Protein AF-A0A5Z0VCB1-F1 (afdb_monomer)

Sequence (158 aa):
MNIDKQALLVSKAKASVFTMEYISQFEASDIDSDDVDLRFEVDGVETGTTVSIVDECGHAAQIITALLDELEHYKSREERVTKLVLDNSTSWDVLYEKLAAAERRIAELEARAVVVKQFDDFQIVHYGGSEDYAKGYIDCQNNYNKAIAAAGIKVKGA

Radius of gyration: 44.46 Å; Cα contacts (8 Å, |Δi|>4): 117; chains: 1; bounding box: 94×36×112 Å

pLDDT: mean 93.57, std 6.88, range [47.31, 98.5]

Secondary structure (DSSP, 8-state):
----HHHHHHHHHHHHHHHHHHHTTS-GGGSTT-EEEE--EETTEE--EEEEHHHHHHHHHHHHHHHHHHHHHHHHHHHHHHHHHHHHHHHHHHHHHHHHHHHHHHHHHHH-EEEE----HHHHHHTT--HHHHHHHHHHHHHHHHHHHHTTPEEEE-

Structure (mmCIF, N/CA/C/O backbone):
data_AF-A0A5Z0VCB1-F1
#
_entry.id   AF-A0A5Z0VCB1-F1
#
loop_
_atom_site.group_PDB
_atom_site.id
_atom_site.type_symbol
_atom_site.label_atom_id
_atom_site.label_alt_id
_atom_site.label_comp_id
_atom_site.label_asym_id
_atom_site.label_entity_id
_atom_site.label_seq_id
_atom_site.pdbx_PDB_ins_code
_atom_site.Cartn_x
_atom_site.Cartn_y
_atom_site.Cartn_z
_atom_site.occupancy
_atom_site.B_iso_or_equiv
_atom_site.auth_seq_id
_atom_site.auth_comp_id
_atom_site.auth_asym_id
_atom_site.auth_atom_id
_atom_site.pdbx_PDB_model_num
ATOM 1 N N . MET A 1 1 ? -9.588 25.869 19.383 1.00 47.31 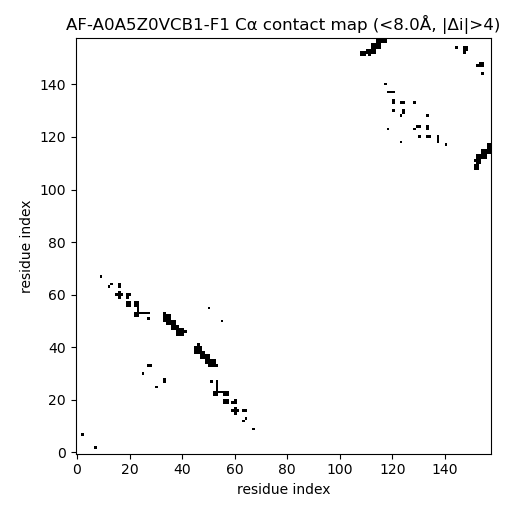1 MET A N 1
ATOM 2 C CA . MET A 1 1 ? -9.043 24.589 19.880 1.00 47.31 1 MET A CA 1
ATOM 3 C C . MET A 1 1 ? -9.928 23.483 19.328 1.00 47.31 1 MET A C 1
ATOM 5 O O . MET A 1 1 ? -11.068 23.379 19.758 1.00 47.31 1 MET A O 1
ATOM 9 N N . ASN A 1 2 ? -9.483 22.770 18.291 1.00 55.78 2 ASN A N 1
ATOM 10 C CA . ASN A 1 2 ? -10.266 21.680 17.710 1.00 55.78 2 ASN A CA 1
ATOM 11 C C . ASN A 1 2 ? -10.004 20.442 18.573 1.00 55.78 2 ASN A C 1
ATOM 13 O O . ASN A 1 2 ? -8.892 19.924 18.571 1.00 55.78 2 ASN A O 1
ATOM 17 N N . ILE A 1 3 ? -10.967 20.065 19.410 1.00 60.84 3 ILE A N 1
ATOM 18 C CA . ILE A 1 3 ? -10.844 18.870 20.246 1.00 60.84 3 ILE A CA 1
ATOM 19 C C . ILE A 1 3 ? -10.924 17.665 19.310 1.00 60.84 3 ILE A C 1
ATOM 21 O O . ILE A 1 3 ? -11.890 17.541 18.555 1.00 60.84 3 ILE A O 1
ATOM 25 N N . ASP A 1 4 ? -9.924 16.787 19.364 1.00 88.12 4 ASP A N 1
ATOM 26 C CA . ASP A 1 4 ? -9.992 15.481 18.716 1.00 88.12 4 ASP A CA 1
ATOM 27 C C . ASP A 1 4 ? -11.146 14.685 19.347 1.00 88.12 4 ASP A C 1
ATOM 29 O O . ASP A 1 4 ? -11.070 14.199 20.480 1.00 88.12 4 ASP A O 1
ATOM 33 N N . LYS A 1 5 ? -12.261 14.613 18.613 1.00 90.62 5 LYS A N 1
ATOM 34 C CA . LYS A 1 5 ? -13.487 13.943 19.052 1.00 90.62 5 LYS A CA 1
ATOM 35 C C . LYS A 1 5 ? -13.238 12.467 19.357 1.00 90.62 5 LYS A C 1
ATOM 37 O O . LYS A 1 5 ? -13.854 11.949 20.283 1.00 90.62 5 LYS A O 1
ATOM 42 N N . GLN A 1 6 ? -12.346 11.805 18.619 1.00 89.19 6 GLN A N 1
ATOM 43 C CA . GLN A 1 6 ? -12.051 10.389 18.817 1.00 89.19 6 GLN A CA 1
ATOM 44 C C . GLN A 1 6 ? -11.251 10.180 20.101 1.00 89.19 6 GLN A C 1
ATOM 46 O O . GLN A 1 6 ? -11.626 9.340 20.915 1.00 89.19 6 GLN A O 1
ATOM 51 N N . ALA A 1 7 ? -10.216 10.990 20.341 1.00 90.81 7 ALA A N 1
ATOM 52 C CA . ALA A 1 7 ? -9.459 10.940 21.593 1.00 90.81 7 ALA A CA 1
ATOM 53 C C . ALA A 1 7 ? -10.352 11.202 22.819 1.00 90.81 7 ALA A C 1
ATOM 55 O O . ALA A 1 7 ? -10.235 10.516 23.836 1.00 90.81 7 ALA A O 1
ATOM 56 N N . LEU A 1 8 ? -11.294 12.148 22.708 1.00 94.50 8 LEU A N 1
ATOM 57 C CA . LEU A 1 8 ? -12.271 12.413 23.764 1.00 94.50 8 LEU A CA 1
ATOM 58 C C . LEU A 1 8 ? -13.192 11.209 24.014 1.00 94.50 8 LEU A C 1
ATOM 60 O O . LEU A 1 8 ? -13.448 10.872 25.169 1.00 94.50 8 LEU A O 1
ATOM 64 N N . LEU A 1 9 ? -13.694 10.562 22.959 1.00 94.81 9 LEU A N 1
ATOM 65 C CA . LEU A 1 9 ? -14.548 9.375 23.080 1.00 94.81 9 LEU A CA 1
ATOM 66 C C . LEU A 1 9 ? -13.797 8.195 23.703 1.00 94.81 9 LEU A C 1
ATOM 68 O O . LEU A 1 9 ? -14.320 7.577 24.625 1.00 94.81 9 LEU A O 1
ATOM 72 N N . VAL A 1 10 ? -12.558 7.940 23.275 1.00 95.50 10 VAL A N 1
ATOM 73 C CA . VAL A 1 10 ? -11.692 6.905 23.862 1.00 95.50 10 VAL A CA 1
ATOM 74 C C . VAL A 1 10 ? -11.455 7.175 25.347 1.00 95.50 10 VAL A C 1
ATOM 76 O O . VAL A 1 10 ? -11.577 6.269 26.166 1.00 95.50 10 VAL A O 1
ATOM 79 N N . SER A 1 11 ? -11.170 8.426 25.723 1.00 95.81 11 SER A N 1
ATOM 80 C CA . SER A 1 11 ? -10.991 8.803 27.129 1.00 95.81 11 SER A CA 1
ATOM 81 C C . SER A 1 11 ? -12.257 8.570 27.962 1.00 95.81 11 SER A C 1
ATOM 83 O O . SER A 1 11 ? -12.162 8.044 29.069 1.00 95.81 11 SER A O 1
ATOM 85 N N . LYS A 1 12 ? -13.438 8.908 27.430 1.00 96.75 12 LYS A N 1
ATOM 86 C CA . LYS A 1 12 ? -14.721 8.661 28.105 1.00 96.75 12 LYS A CA 1
ATOM 87 C C . LYS A 1 12 ? -15.039 7.172 28.232 1.00 96.75 12 LYS A C 1
ATOM 89 O O . LYS A 1 12 ? -15.483 6.748 29.292 1.00 96.75 12 LYS A O 1
ATOM 94 N N . ALA A 1 13 ? -14.784 6.388 27.186 1.00 97.69 13 ALA A N 1
ATOM 95 C CA . ALA A 1 13 ? -14.974 4.942 27.210 1.00 97.69 13 ALA A CA 1
ATOM 96 C C . ALA A 1 13 ? -14.078 4.285 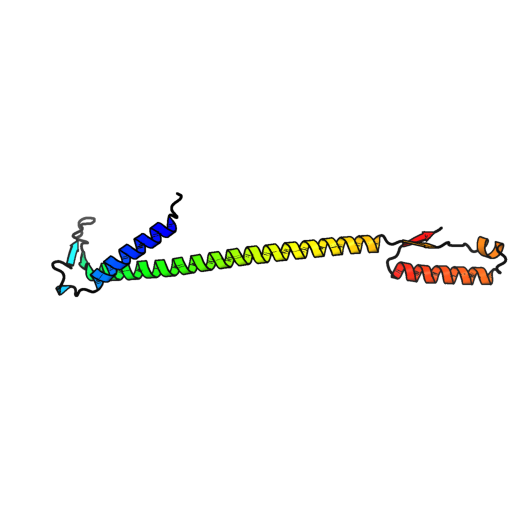28.269 1.00 97.69 13 ALA A C 1
ATOM 98 O O . ALA A 1 13 ? -14.574 3.511 29.079 1.00 97.69 13 ALA A O 1
ATOM 99 N N . LYS A 1 14 ? -12.799 4.679 28.349 1.00 97.75 14 LYS A N 1
ATOM 100 C CA . LYS A 1 14 ? -11.873 4.211 29.395 1.00 97.75 14 LYS A CA 1
ATOM 101 C C . LYS A 1 14 ? -12.355 4.557 30.806 1.00 97.75 14 LYS A C 1
ATOM 103 O O . LYS A 1 14 ? -12.269 3.720 31.696 1.00 97.75 14 LYS A O 1
ATOM 108 N N . ALA A 1 15 ? -12.890 5.762 31.008 1.00 97.88 15 ALA A N 1
ATOM 109 C CA . ALA A 1 15 ? -13.472 6.141 32.296 1.00 97.88 15 ALA A CA 1
ATOM 110 C C . ALA A 1 15 ? -14.711 5.297 32.645 1.00 97.88 15 ALA A C 1
ATOM 112 O O . ALA A 1 15 ? -14.856 4.880 33.789 1.00 97.88 15 ALA A O 1
ATOM 113 N N . SER A 1 16 ? -15.572 5.007 31.663 1.00 97.75 16 SER A N 1
ATOM 114 C CA . SER A 1 16 ? -16.741 4.141 31.857 1.00 97.75 16 SER A CA 1
ATOM 115 C C . SER A 1 16 ? -16.338 2.709 32.207 1.00 97.75 16 SER A C 1
ATOM 117 O O . SER A 1 16 ? -16.883 2.154 33.155 1.00 97.75 16 SER A O 1
ATOM 119 N N . VAL A 1 17 ? -15.361 2.140 31.488 1.00 98.31 17 VAL A N 1
ATOM 120 C CA . VAL A 1 17 ? -14.799 0.809 31.777 1.00 98.31 17 VAL A CA 1
ATOM 121 C C . VAL A 1 17 ? -14.259 0.758 33.192 1.00 98.31 17 VAL A C 1
ATOM 123 O O . VAL A 1 17 ? -14.618 -0.147 33.923 1.00 98.31 17 VAL A O 1
ATOM 126 N N . PHE A 1 18 ? -13.473 1.754 33.607 1.00 98.00 18 PHE A N 1
ATOM 127 C CA . PHE A 1 18 ? -12.918 1.797 34.958 1.00 98.00 18 PHE A CA 1
ATOM 128 C C . PHE A 1 18 ? -14.006 1.702 36.038 1.00 98.00 18 PHE A C 1
ATOM 130 O O . PHE A 1 18 ? -13.869 0.942 36.992 1.00 98.00 18 PHE A O 1
ATOM 137 N N . THR A 1 19 ? -15.102 2.453 35.890 1.00 97.56 19 THR A N 1
ATOM 138 C CA . THR A 1 19 ? -16.225 2.382 36.835 1.00 97.56 19 THR A CA 1
ATOM 139 C C . THR A 1 19 ? -16.943 1.035 36.772 1.00 97.56 19 THR A C 1
ATOM 141 O O . THR A 1 19 ? -17.224 0.458 37.817 1.00 97.56 19 THR A O 1
ATOM 144 N N . MET A 1 20 ? -17.227 0.527 35.572 1.00 97.81 20 MET A N 1
ATOM 145 C CA . MET A 1 20 ? -17.930 -0.745 35.373 1.00 97.81 20 MET A CA 1
ATOM 146 C C . MET A 1 20 ? -17.118 -1.938 35.899 1.00 97.81 20 MET A C 1
ATOM 148 O O . MET A 1 20 ? -17.6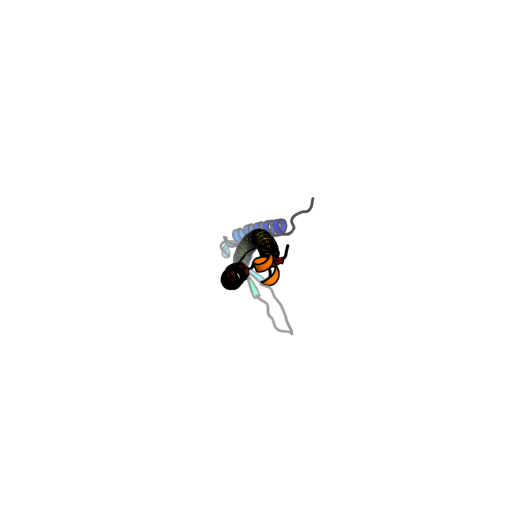48 -2.769 36.625 1.00 97.81 20 MET A O 1
ATOM 152 N N . GLU A 1 21 ? -15.820 -1.981 35.616 1.00 97.06 21 GLU A N 1
ATOM 153 C CA . GLU A 1 21 ? -14.904 -3.020 36.090 1.00 97.06 21 GLU A CA 1
ATOM 154 C C . GLU A 1 21 ? -14.736 -2.979 37.612 1.00 97.06 21 GLU A C 1
ATOM 156 O O . GLU A 1 21 ? -14.596 -4.016 38.252 1.00 97.06 21 GLU A O 1
ATOM 161 N N . TYR A 1 22 ? -14.777 -1.787 38.215 1.00 96.31 22 TYR A N 1
ATOM 162 C CA . TYR A 1 22 ? -14.764 -1.660 39.669 1.00 96.31 22 TYR A CA 1
ATOM 163 C C . TYR A 1 22 ? -16.046 -2.214 40.303 1.00 96.31 22 TYR A C 1
ATOM 165 O O . TYR A 1 22 ? -15.973 -2.934 41.293 1.00 96.31 22 TYR A O 1
ATOM 173 N N . ILE A 1 23 ? -17.216 -1.919 39.726 1.00 94.75 23 ILE A N 1
ATOM 174 C CA . ILE A 1 23 ? -18.501 -2.461 40.198 1.00 94.75 23 ILE A CA 1
ATOM 175 C C . ILE A 1 23 ? -18.542 -3.985 40.030 1.00 94.75 23 ILE A C 1
ATOM 177 O O . ILE A 1 23 ? -19.010 -4.685 40.922 1.00 94.75 23 ILE A O 1
ATOM 181 N N . SER A 1 24 ? -17.991 -4.519 38.939 1.00 95.69 24 SER A N 1
ATOM 182 C CA . SER A 1 24 ? -18.002 -5.962 38.680 1.00 95.69 24 SER A CA 1
ATOM 183 C C . SER A 1 24 ? -17.066 -6.780 39.579 1.00 95.69 24 SER A C 1
ATOM 185 O O . SER A 1 24 ? -17.017 -7.998 39.454 1.00 95.69 24 SER A O 1
ATOM 187 N N . GLN A 1 25 ? -16.259 -6.136 40.430 1.00 95.06 25 GLN A N 1
ATOM 188 C CA . GLN A 1 25 ? -15.367 -6.816 41.382 1.00 95.06 25 GLN A CA 1
ATOM 189 C C . GLN A 1 25 ? -16.050 -7.163 42.709 1.00 95.06 25 GLN A C 1
ATOM 191 O O . GLN A 1 25 ? -15.454 -7.869 43.523 1.00 95.06 25 GLN A O 1
ATOM 196 N N . PHE A 1 26 ? -17.253 -6.644 42.958 1.00 95.00 26 PHE A N 1
ATOM 197 C CA . PHE A 1 26 ? -18.022 -6.975 44.152 1.00 95.00 26 PHE A CA 1
ATOM 198 C C . PHE A 1 26 ? -18.721 -8.325 43.980 1.00 95.00 26 PHE A C 1
ATOM 200 O O . PHE A 1 26 ? -19.144 -8.677 42.881 1.00 95.00 26 PHE A O 1
ATOM 207 N N . GLU A 1 27 ? -18.884 -9.063 45.076 1.00 91.56 27 GLU A N 1
ATOM 208 C CA . GLU A 1 27 ? -19.811 -10.192 45.092 1.00 91.56 27 GLU A CA 1
ATOM 209 C C . GLU A 1 27 ? -21.243 -9.646 45.026 1.00 91.56 27 GLU A C 1
ATOM 211 O O . GLU A 1 27 ? -21.574 -8.686 45.723 1.00 91.56 27 GLU A O 1
ATOM 216 N N . ALA A 1 28 ? -22.115 -10.267 44.228 1.00 90.31 28 ALA A N 1
ATOM 217 C CA . ALA A 1 28 ? -23.506 -9.824 44.078 1.00 90.31 28 ALA A CA 1
ATOM 218 C C . ALA A 1 28 ? -24.244 -9.715 45.428 1.00 90.31 28 ALA A C 1
ATOM 220 O O . ALA A 1 28 ? -25.061 -8.821 45.631 1.00 90.31 28 ALA A O 1
ATOM 221 N N . SER A 1 29 ? -23.907 -10.580 46.395 1.00 90.06 29 SER A N 1
ATOM 222 C CA . SER A 1 29 ? -24.475 -10.545 47.749 1.00 90.06 29 SER A CA 1
ATOM 223 C C . SER A 1 29 ? -24.065 -9.327 48.579 1.00 90.06 29 SER A C 1
ATOM 225 O O . SER A 1 29 ? -24.726 -9.034 49.573 1.00 90.06 29 SER A O 1
ATOM 227 N N . ASP A 1 30 ? -22.974 -8.656 48.207 1.00 92.06 30 ASP A N 1
ATOM 228 C CA . ASP A 1 30 ? -22.439 -7.493 48.919 1.00 92.06 30 ASP A CA 1
ATOM 229 C C . ASP A 1 30 ? -23.031 -6.173 48.401 1.00 92.06 30 ASP A C 1
ATOM 231 O O . ASP A 1 30 ? -22.839 -5.123 49.021 1.00 92.06 30 ASP A O 1
ATOM 235 N N . ILE A 1 31 ? -23.762 -6.211 47.281 1.00 88.06 31 ILE A N 1
ATOM 236 C CA . ILE A 1 31 ? -24.494 -5.066 46.749 1.00 88.06 31 ILE A CA 1
ATOM 237 C C . ILE A 1 31 ? -25.966 -5.196 47.136 1.00 88.06 31 ILE A C 1
ATOM 239 O O . ILE A 1 31 ? -26.701 -6.058 46.651 1.00 88.06 31 ILE A O 1
ATOM 243 N N . ASP A 1 32 ? -26.421 -4.278 47.989 1.00 85.94 32 ASP A N 1
ATOM 244 C CA . ASP A 1 32 ? -27.842 -4.141 48.289 1.00 85.94 32 ASP A CA 1
ATOM 245 C C . ASP A 1 32 ? -28.615 -3.870 46.988 1.00 85.94 32 ASP A C 1
ATOM 247 O O . ASP A 1 32 ? -28.463 -2.816 46.371 1.00 85.94 32 ASP A O 1
ATOM 251 N N . SER A 1 33 ? -29.504 -4.794 46.615 1.00 87.06 33 SER A N 1
ATOM 252 C CA . SER A 1 33 ? -30.296 -4.727 45.373 1.00 87.06 33 SER A CA 1
ATOM 253 C C . SER A 1 33 ? -29.465 -4.809 44.082 1.00 87.06 33 SER A C 1
ATOM 255 O O . SER A 1 33 ? -29.744 -4.076 43.135 1.00 87.06 33 SER A O 1
ATOM 257 N N . ASP A 1 34 ? -28.467 -5.700 44.031 1.00 92.50 34 ASP 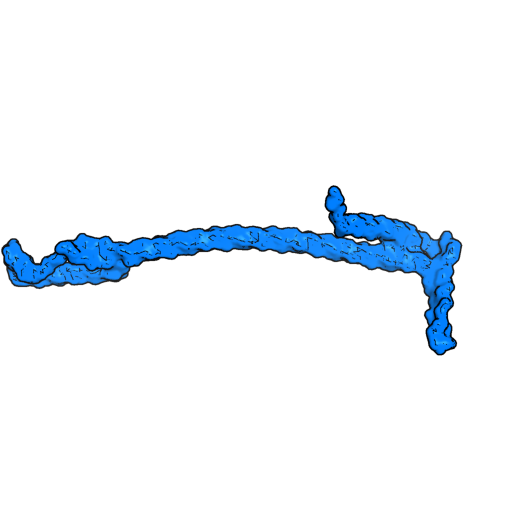A N 1
ATOM 258 C CA . ASP A 1 34 ? -27.777 -6.050 42.776 1.00 92.50 34 ASP A CA 1
ATOM 259 C C . ASP A 1 34 ? -28.756 -6.472 41.668 1.00 92.50 34 ASP A C 1
ATOM 261 O O . ASP A 1 34 ? -28.621 -6.079 40.511 1.00 92.50 34 ASP A O 1
ATOM 265 N N . ASP A 1 35 ? -29.780 -7.233 42.052 1.00 93.88 35 ASP A N 1
ATOM 266 C CA . ASP A 1 35 ? -30.843 -7.682 41.168 1.00 93.88 35 ASP A CA 1
ATOM 267 C C . ASP A 1 35 ? -31.877 -6.575 40.923 1.00 93.88 35 ASP A C 1
ATOM 269 O O . ASP A 1 35 ? -32.661 -6.198 41.802 1.00 93.88 35 ASP A O 1
ATOM 273 N N . VAL A 1 36 ? -31.942 -6.103 39.680 1.00 90.56 36 VAL A N 1
ATOM 274 C CA . VAL A 1 36 ? -32.985 -5.196 39.201 1.00 90.56 36 VAL A CA 1
ATOM 275 C C . VAL A 1 36 ? -34.079 -6.012 38.521 1.00 90.56 36 VAL A C 1
ATOM 277 O O . VAL A 1 36 ? -33.888 -6.552 37.433 1.00 90.56 36 VAL A O 1
ATOM 280 N N . ASP A 1 37 ? -35.248 -6.089 39.155 1.00 91.88 37 ASP A N 1
ATOM 281 C CA . ASP A 1 37 ? -36.431 -6.742 38.589 1.00 91.88 37 ASP A CA 1
ATOM 282 C C . ASP A 1 37 ? -37.117 -5.828 37.563 1.00 91.88 37 ASP A C 1
ATOM 284 O O . ASP A 1 37 ? -37.816 -4.872 37.913 1.00 91.88 37 ASP A O 1
ATOM 288 N N . LEU A 1 38 ? -36.898 -6.101 36.277 1.00 91.56 38 LEU A N 1
ATOM 289 C CA . LEU A 1 38 ? -37.508 -5.363 35.180 1.00 91.56 38 LEU A CA 1
ATOM 290 C C . LEU A 1 38 ? -38.770 -6.091 34.721 1.00 91.56 38 LEU A C 1
ATOM 292 O O . LEU A 1 38 ? -38.688 -7.138 34.089 1.00 91.56 38 LEU A O 1
ATOM 296 N N . ARG A 1 39 ? -39.942 -5.522 35.006 1.00 91.69 39 ARG A N 1
ATOM 297 C CA . ARG A 1 39 ? -41.241 -6.060 34.574 1.00 91.69 39 ARG A CA 1
ATOM 298 C C . ARG A 1 39 ? -41.697 -5.377 33.296 1.00 91.69 39 ARG A C 1
ATOM 300 O O . ARG A 1 39 ? -41.854 -4.155 33.263 1.00 91.69 39 ARG A O 1
ATOM 307 N N . PHE A 1 40 ? -41.907 -6.169 32.254 1.00 92.00 40 PHE A N 1
ATOM 308 C CA . PHE A 1 40 ? -42.362 -5.694 30.953 1.00 92.00 40 PHE A CA 1
ATOM 309 C C . PHE A 1 40 ? -43.536 -6.546 30.499 1.00 92.00 40 PHE A C 1
ATOM 311 O O . PHE A 1 40 ? -43.499 -7.765 30.626 1.00 92.00 40 PHE A O 1
ATOM 318 N N . GLU A 1 41 ? -44.539 -5.906 29.908 1.00 94.94 41 GLU A N 1
ATOM 319 C CA . GLU A 1 41 ? -45.655 -6.596 29.273 1.00 94.94 41 GLU A CA 1
ATOM 320 C C . GLU A 1 41 ? -45.677 -6.234 27.788 1.00 94.94 41 GLU A C 1
ATOM 322 O O . GLU A 1 41 ? -45.725 -5.055 27.425 1.00 94.94 41 GLU A O 1
ATOM 327 N N . VAL A 1 42 ? -45.629 -7.248 26.925 1.00 92.25 42 VAL A N 1
ATOM 328 C CA . VAL A 1 42 ? -45.740 -7.092 25.470 1.00 92.25 42 VAL A CA 1
ATOM 329 C C . VAL A 1 42 ? -46.891 -7.967 24.994 1.00 92.25 42 VAL A C 1
ATOM 331 O O . VAL A 1 42 ? -46.902 -9.170 25.237 1.00 92.25 42 VAL A O 1
ATOM 334 N N . ASP A 1 43 ? -47.884 -7.353 24.347 1.00 92.56 43 ASP A N 1
ATOM 335 C CA . ASP A 1 43 ? -49.093 -8.025 23.845 1.00 92.56 43 ASP A CA 1
ATOM 336 C C . ASP A 1 43 ? -49.834 -8.875 24.899 1.00 92.56 43 ASP A C 1
ATOM 338 O O . ASP A 1 43 ? -50.376 -9.940 24.600 1.00 92.56 43 ASP A O 1
ATOM 342 N N . GLY A 1 44 ? -49.872 -8.408 26.151 1.00 90.94 44 GLY A N 1
ATOM 343 C CA . GLY A 1 44 ? -50.537 -9.124 27.244 1.00 90.94 44 GLY A CA 1
ATOM 344 C C . GLY A 1 44 ? -49.697 -10.226 27.896 1.00 90.94 44 GLY A C 1
ATOM 345 O O . GLY A 1 44 ? -50.208 -10.942 28.758 1.00 90.94 44 GLY A O 1
ATOM 346 N N . VAL A 1 45 ? -48.438 -10.406 27.479 1.00 90.38 45 VAL A N 1
ATOM 347 C CA . VAL A 1 45 ? -47.519 -11.425 28.004 1.00 90.38 45 VAL A CA 1
ATOM 348 C C . VAL A 1 45 ? -46.438 -10.760 28.853 1.00 90.38 45 VAL A C 1
ATOM 350 O O . VAL A 1 45 ? -45.782 -9.828 28.395 1.00 90.38 45 VAL A O 1
ATOM 353 N N . GLU A 1 46 ? -46.222 -11.266 30.071 1.00 92.81 46 GLU A N 1
ATOM 354 C CA . GLU A 1 46 ? -45.107 -10.849 30.931 1.00 92.81 46 GLU A CA 1
ATOM 355 C C . GLU A 1 46 ? -43.779 -11.343 30.336 1.00 92.81 46 GLU A C 1
ATOM 357 O O . GLU A 1 46 ? -43.520 -12.546 30.260 1.00 92.81 46 GLU A O 1
ATOM 362 N N . THR A 1 47 ? -42.942 -10.400 29.914 1.00 92.62 47 THR A N 1
ATOM 363 C CA . THR A 1 47 ? -41.611 -10.616 29.328 1.00 92.62 47 THR A CA 1
ATOM 364 C C . THR A 1 47 ? -40.502 -9.999 30.181 1.00 92.62 47 THR A C 1
ATOM 366 O O . THR A 1 47 ? -39.413 -9.729 29.674 1.00 92.62 47 THR A O 1
ATOM 369 N N . GLY A 1 48 ? -40.785 -9.700 31.449 1.00 91.38 48 GLY A N 1
ATOM 370 C CA . GLY A 1 48 ? -39.802 -9.172 32.378 1.00 91.38 48 GLY A CA 1
ATOM 371 C C . GLY A 1 48 ? -38.630 -10.116 32.643 1.00 91.38 48 GLY A C 1
ATOM 372 O O . GLY A 1 48 ? -38.706 -11.326 32.418 1.00 91.38 48 GLY A O 1
ATOM 373 N N . THR A 1 49 ? -37.539 -9.549 33.146 1.00 92.88 49 THR A N 1
ATOM 374 C CA . THR A 1 49 ? -36.342 -10.280 33.566 1.00 92.88 49 THR A CA 1
ATOM 375 C C . THR A 1 49 ? -35.682 -9.581 34.745 1.00 92.88 49 THR A C 1
ATOM 377 O O . THR A 1 49 ? -35.754 -8.361 34.882 1.00 92.88 49 THR A O 1
ATOM 380 N N . THR A 1 50 ? -34.988 -10.354 35.570 1.00 92.81 50 THR A N 1
ATOM 381 C CA . THR A 1 50 ? -34.049 -9.814 36.552 1.00 92.81 50 THR A CA 1
ATOM 382 C C . THR A 1 50 ? -32.700 -9.595 35.876 1.00 92.81 50 THR A C 1
ATOM 384 O O . THR A 1 50 ? -32.2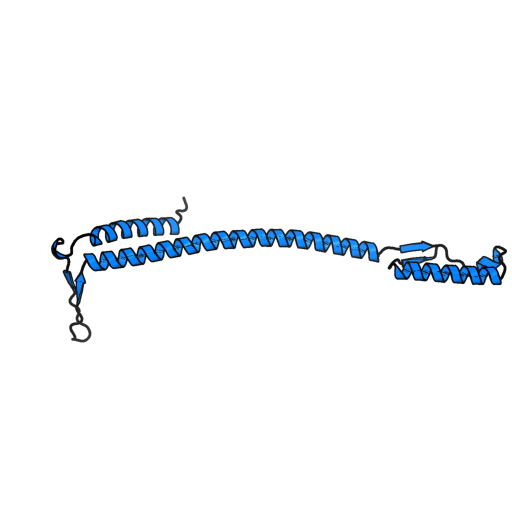81 -10.419 35.060 1.00 92.81 50 THR A O 1
ATOM 387 N N . VAL A 1 51 ? -32.050 -8.477 36.184 1.00 93.50 51 VAL A N 1
ATOM 388 C CA . VAL A 1 51 ? -30.719 -8.121 35.683 1.00 93.50 51 VAL A CA 1
ATOM 389 C C . VAL A 1 51 ? -29.808 -7.844 36.873 1.00 93.50 51 VAL A C 1
ATOM 391 O O . VAL A 1 51 ? -30.145 -6.987 37.685 1.00 93.50 51 VAL A O 1
ATOM 394 N N . SER A 1 52 ? -28.668 -8.532 36.952 1.00 95.44 52 SER A N 1
ATOM 395 C CA . SER A 1 52 ? -27.622 -8.248 37.943 1.00 95.44 52 SER A CA 1
ATOM 396 C C . SER A 1 52 ? -26.764 -7.067 37.484 1.00 95.44 52 SER A C 1
ATOM 398 O O . SER A 1 52 ? -26.305 -7.016 36.337 1.00 95.44 52 SER A O 1
ATOM 400 N N . ILE A 1 53 ? -26.540 -6.103 38.377 1.00 95.06 53 ILE A N 1
ATOM 401 C CA . ILE A 1 53 ? -25.697 -4.933 38.116 1.00 95.06 53 ILE A CA 1
ATOM 402 C C . ILE A 1 53 ? -24.224 -5.344 38.018 1.00 95.06 53 ILE A C 1
ATOM 404 O O . ILE A 1 53 ? -23.529 -4.848 37.127 1.00 95.06 53 ILE A O 1
ATOM 408 N N . VAL A 1 54 ? -23.748 -6.232 38.898 1.00 95.31 54 VAL A N 1
ATOM 409 C CA . VAL A 1 54 ? -22.374 -6.767 38.877 1.00 95.31 54 VAL A CA 1
ATOM 410 C C . VAL A 1 54 ? -22.088 -7.444 37.540 1.00 95.31 54 VAL A C 1
ATOM 412 O O . VAL A 1 54 ? -21.111 -7.083 36.871 1.00 95.31 54 VAL A O 1
ATOM 415 N N . ASP A 1 55 ? -22.959 -8.366 37.121 1.00 95.44 55 ASP A N 1
ATOM 416 C CA . ASP A 1 55 ? -22.766 -9.137 35.891 1.00 95.44 55 ASP A CA 1
ATOM 417 C C . ASP A 1 55 ? -22.795 -8.234 34.655 1.00 95.44 55 ASP A C 1
ATOM 419 O O . ASP A 1 55 ? -21.898 -8.304 33.809 1.00 95.44 55 ASP A O 1
ATOM 423 N N . GLU A 1 56 ? -23.778 -7.332 34.550 1.00 96.12 56 GLU A N 1
ATOM 424 C CA . GLU A 1 56 ? -23.870 -6.431 33.396 1.00 96.12 56 GLU A CA 1
ATOM 425 C C . GLU A 1 56 ? -22.728 -5.417 33.342 1.00 96.12 56 GLU A C 1
ATOM 427 O O . GLU A 1 56 ? -22.208 -5.132 32.261 1.00 96.12 56 GLU A O 1
ATOM 432 N N . CYS A 1 57 ? -22.279 -4.890 34.485 1.00 96.56 57 CYS A N 1
ATOM 433 C CA . CYS A 1 57 ? -21.091 -4.039 34.516 1.00 96.56 57 CYS A CA 1
ATOM 434 C C . CYS A 1 57 ? -19.851 -4.815 34.054 1.00 96.56 57 CYS A C 1
ATOM 436 O O . CYS A 1 57 ? -19.062 -4.286 33.267 1.00 96.56 57 CYS A O 1
ATOM 438 N N . GLY A 1 58 ? -19.705 -6.075 34.470 1.00 97.25 58 GLY A N 1
ATOM 439 C CA . GLY A 1 58 ? -18.608 -6.942 34.043 1.00 97.25 58 GLY A CA 1
ATOM 440 C C . GLY A 1 58 ? -18.628 -7.195 32.536 1.00 97.25 58 GLY A C 1
ATOM 441 O O . GLY A 1 58 ? -17.626 -6.970 31.851 1.00 97.25 58 GLY A O 1
ATOM 442 N N . HIS A 1 59 ? -19.780 -7.590 31.992 1.00 97.56 59 HIS A N 1
ATOM 443 C CA . HIS A 1 59 ? -19.951 -7.804 30.555 1.00 97.56 59 HIS A CA 1
ATOM 444 C C . HIS A 1 59 ? -19.714 -6.522 29.746 1.00 97.56 59 HIS A C 1
ATOM 446 O O . HIS A 1 59 ? -18.986 -6.543 28.749 1.00 97.56 59 HIS A O 1
ATOM 452 N N . ALA A 1 60 ? -20.269 -5.388 30.182 1.00 97.94 60 ALA A N 1
ATOM 453 C CA . ALA A 1 60 ? -20.083 -4.106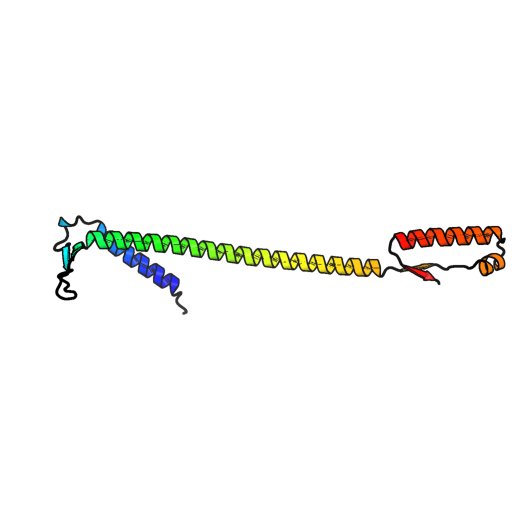 29.510 1.00 97.94 60 ALA A CA 1
ATOM 454 C C . ALA A 1 60 ? -18.611 -3.669 29.516 1.00 97.94 60 ALA A C 1
ATOM 456 O O . ALA A 1 60 ? -18.091 -3.263 28.473 1.00 97.94 60 ALA A O 1
ATOM 457 N N . ALA A 1 61 ? -17.912 -3.799 30.650 1.00 98.31 61 ALA A N 1
ATOM 458 C CA . ALA A 1 61 ? -16.488 -3.486 30.752 1.00 98.31 61 ALA A CA 1
ATOM 459 C C . ALA A 1 61 ? -15.649 -4.340 29.789 1.00 98.31 61 ALA A C 1
ATOM 461 O O . ALA A 1 61 ? -14.801 -3.802 29.070 1.00 98.31 61 ALA A O 1
ATOM 462 N N . GLN A 1 62 ? -15.922 -5.647 29.714 1.00 98.31 62 GLN A N 1
ATOM 463 C CA . GLN A 1 62 ? -15.234 -6.564 28.800 1.00 98.31 62 GLN A CA 1
ATOM 464 C C . GLN A 1 62 ? -15.455 -6.185 27.331 1.00 98.31 62 GLN A C 1
ATOM 466 O O . GLN A 1 62 ? -14.492 -6.072 26.570 1.00 98.31 62 GLN A O 1
ATOM 471 N N . ILE A 1 63 ? -16.707 -5.937 26.930 1.00 98.38 63 ILE A N 1
ATOM 472 C CA . ILE A 1 63 ? -17.048 -5.566 25.549 1.00 98.38 63 ILE A CA 1
ATOM 473 C C . ILE A 1 63 ? -16.391 -4.238 25.167 1.00 98.38 63 ILE A C 1
ATOM 475 O O . ILE A 1 63 ? -15.779 -4.136 24.103 1.00 98.38 63 ILE A O 1
ATOM 479 N N . ILE A 1 64 ? -16.493 -3.213 26.019 1.00 98.06 64 ILE A N 1
ATOM 480 C CA . ILE A 1 64 ? -15.918 -1.896 25.722 1.00 98.06 64 ILE A CA 1
ATOM 481 C C . ILE A 1 64 ? -14.389 -1.984 25.652 1.00 98.06 64 ILE A C 1
ATOM 483 O O . ILE A 1 64 ? -13.795 -1.367 24.770 1.00 98.06 64 ILE A O 1
ATOM 487 N N . THR A 1 65 ? -13.750 -2.774 26.518 1.00 98.25 65 THR A N 1
ATOM 488 C CA . THR A 1 65 ? -12.298 -3.012 26.468 1.00 98.25 65 THR A CA 1
ATOM 489 C C . THR A 1 65 ? -11.888 -3.662 25.150 1.00 98.25 65 THR A C 1
ATOM 491 O O . THR A 1 65 ? -11.029 -3.129 24.453 1.00 98.25 65 THR A O 1
ATOM 494 N N . ALA A 1 66 ? -12.572 -4.734 24.739 1.00 98.25 66 ALA A N 1
ATOM 495 C CA . ALA A 1 66 ? -12.296 -5.396 23.466 1.00 98.25 66 ALA A CA 1
ATOM 496 C C . ALA A 1 66 ? -12.470 -4.447 22.262 1.00 98.25 66 ALA A C 1
ATOM 498 O O . ALA A 1 66 ? -11.677 -4.470 21.320 1.00 98.25 66 ALA A O 1
ATOM 499 N N . LEU A 1 67 ? -13.479 -3.568 22.298 1.00 97.94 67 LEU A N 1
ATOM 500 C CA . LEU A 1 67 ? -13.674 -2.545 21.267 1.00 97.94 67 LEU A CA 1
ATOM 501 C C . LEU A 1 67 ? -12.554 -1.496 21.261 1.00 97.94 67 LEU A C 1
ATOM 503 O O . LEU A 1 67 ? -12.160 -1.035 20.190 1.00 97.94 67 LEU A O 1
ATOM 507 N N . LEU A 1 68 ? -12.048 -1.096 22.430 1.00 97.38 68 LEU A N 1
ATOM 508 C CA . LEU A 1 68 ? -10.930 -0.158 22.538 1.00 97.38 68 LEU A CA 1
ATOM 509 C C . LEU A 1 68 ? -9.633 -0.749 21.973 1.00 97.38 68 LEU A C 1
ATOM 511 O O . LEU A 1 68 ? -8.936 -0.047 21.238 1.00 97.38 68 LEU A O 1
ATOM 515 N N . ASP A 1 69 ? -9.353 -2.021 22.253 1.00 97.50 69 ASP A N 1
ATOM 516 C CA . ASP A 1 69 ? -8.185 -2.732 21.719 1.00 97.50 69 ASP A CA 1
ATOM 517 C C . ASP A 1 69 ? -8.248 -2.836 20.188 1.00 97.50 69 ASP A C 1
ATOM 519 O O . ASP A 1 69 ? -7.283 -2.526 19.482 1.00 97.50 69 ASP A O 1
ATOM 523 N N . GLU A 1 70 ? -9.414 -3.196 19.647 1.00 97.62 70 GLU A N 1
ATOM 524 C CA . GLU A 1 70 ? -9.626 -3.278 18.201 1.00 97.62 70 GLU A CA 1
ATOM 525 C C . GLU A 1 70 ? -9.489 -1.894 17.528 1.00 97.62 70 GLU A C 1
ATOM 527 O O . GLU A 1 70 ? -8.898 -1.766 16.451 1.00 97.62 70 GLU A O 1
ATOM 532 N N . LEU A 1 71 ? -9.970 -0.821 18.172 1.00 95.69 71 LEU A N 1
ATOM 533 C CA . LEU A 1 71 ? -9.786 0.555 17.693 1.00 95.69 71 LEU A CA 1
ATOM 534 C C . LEU A 1 71 ? -8.309 0.972 17.659 1.00 95.69 71 LEU A C 1
ATOM 536 O O . LEU A 1 71 ? -7.881 1.634 16.708 1.00 95.69 71 LEU A O 1
ATOM 540 N N . GLU A 1 72 ? -7.525 0.596 18.669 1.00 94.56 72 GLU A N 1
ATOM 541 C CA . GLU A 1 72 ? -6.082 0.851 18.701 1.00 94.56 72 GLU A CA 1
ATOM 542 C C . GLU A 1 72 ? -5.357 0.092 17.582 1.00 94.56 72 GLU A C 1
ATOM 544 O O . GLU A 1 72 ? -4.532 0.671 16.863 1.00 94.56 72 GLU A O 1
ATOM 549 N N . HIS A 1 73 ? -5.739 -1.165 17.349 1.00 95.88 73 HIS A N 1
ATOM 550 C CA . HIS A 1 73 ? -5.236 -1.958 16.234 1.00 95.88 73 HIS A CA 1
ATOM 551 C C . HIS A 1 73 ? -5.542 -1.305 14.873 1.00 95.88 73 HIS A C 1
ATOM 553 O O . HIS A 1 73 ? -4.643 -1.177 14.030 1.00 95.88 73 HIS A O 1
ATOM 559 N N . TYR A 1 74 ? -6.771 -0.820 14.653 1.00 94.94 74 TYR A N 1
ATOM 560 C CA . TYR A 1 74 ? -7.124 -0.116 13.416 1.00 94.94 74 TYR A CA 1
ATOM 561 C C . TYR A 1 74 ? -6.329 1.170 13.214 1.00 94.94 74 TYR A C 1
ATOM 563 O O . TYR A 1 74 ? -5.865 1.416 12.098 1.00 94.94 74 TYR A O 1
ATOM 571 N N . LYS A 1 75 ? -6.124 1.955 14.274 1.00 92.56 75 LYS A N 1
ATOM 572 C CA . LYS A 1 75 ? -5.324 3.181 14.209 1.00 92.56 75 LYS A CA 1
ATOM 573 C C . LYS A 1 75 ? -3.872 2.884 13.827 1.00 92.56 75 LYS A C 1
ATOM 575 O O . LYS A 1 75 ? -3.340 3.493 12.902 1.00 92.56 75 LYS A O 1
ATOM 580 N N . SER A 1 76 ? -3.255 1.886 14.462 1.00 94.88 76 SER A N 1
ATOM 581 C CA . SER A 1 76 ? -1.899 1.443 14.103 1.00 94.88 76 SER A CA 1
ATOM 582 C C . SER A 1 76 ? -1.816 0.978 12.643 1.00 94.88 76 SER A C 1
ATOM 584 O O . SER A 1 76 ? -0.851 1.266 11.927 1.00 94.88 76 SER A O 1
ATOM 586 N N . ARG A 1 77 ? -2.849 0.280 12.154 1.00 97.12 77 ARG A N 1
ATOM 587 C CA . ARG A 1 77 ? -2.925 -0.153 10.755 1.00 97.12 77 ARG A CA 1
ATOM 588 C C . ARG A 1 77 ? -3.032 1.027 9.791 1.00 97.12 77 ARG A C 1
ATOM 590 O O . ARG A 1 77 ? -2.365 1.010 8.760 1.00 97.12 77 ARG A O 1
ATOM 597 N N . GLU A 1 78 ? -3.835 2.035 10.111 1.00 95.94 78 GLU A N 1
ATOM 598 C CA . GLU A 1 78 ? -3.983 3.250 9.301 1.00 95.94 78 GLU A CA 1
ATOM 599 C C . GLU A 1 78 ? -2.658 4.017 9.177 1.00 95.94 78 GLU A C 1
ATOM 601 O O . GLU A 1 78 ? -2.262 4.398 8.072 1.00 95.94 78 GLU A O 1
ATOM 606 N N . GLU A 1 79 ? -1.915 4.158 10.276 1.00 96.00 79 GLU A N 1
ATOM 607 C CA . GLU A 1 79 ? -0.587 4.787 10.282 1.00 96.00 79 GLU A CA 1
ATOM 608 C C . GLU A 1 79 ? 0.401 4.027 9.381 1.00 96.00 79 GLU A C 1
ATOM 610 O O . GLU A 1 79 ? 1.119 4.625 8.572 1.00 96.00 79 GLU A O 1
ATOM 615 N N . ARG A 1 80 ? 0.396 2.689 9.452 1.00 97.62 80 ARG A N 1
ATOM 616 C CA . ARG A 1 80 ? 1.224 1.832 8.588 1.00 97.62 80 ARG A CA 1
ATOM 617 C C . ARG A 1 80 ? 0.853 1.954 7.112 1.00 97.62 80 ARG A C 1
ATOM 619 O O . ARG A 1 80 ? 1.750 2.014 6.273 1.00 97.62 80 ARG A O 1
ATOM 626 N N . VAL A 1 81 ? -0.441 1.981 6.790 1.00 97.81 81 VAL A N 1
ATOM 627 C CA . VAL A 1 81 ? -0.929 2.141 5.410 1.00 97.81 81 VAL A CA 1
ATOM 628 C C . VAL A 1 81 ? -0.539 3.510 4.866 1.00 97.81 81 VAL A C 1
ATOM 630 O O . VAL A 1 81 ? -0.016 3.591 3.759 1.00 97.81 81 VAL A O 1
ATOM 633 N N . THR A 1 82 ? -0.714 4.568 5.657 1.00 97.81 82 THR A N 1
ATOM 634 C CA . THR A 1 82 ? -0.320 5.932 5.281 1.00 97.81 82 THR A CA 1
ATOM 635 C C . THR A 1 82 ? 1.168 5.996 4.952 1.00 97.81 82 THR A C 1
ATOM 637 O O . THR A 1 82 ? 1.548 6.509 3.900 1.00 97.81 82 THR A O 1
ATOM 640 N N . LYS A 1 83 ? 2.015 5.402 5.802 1.00 97.31 83 LYS A N 1
ATOM 641 C CA . LYS A 1 83 ? 3.455 5.320 5.546 1.00 97.31 83 LYS A CA 1
ATOM 642 C C . LYS A 1 83 ? 3.765 4.563 4.252 1.00 97.31 83 LYS A C 1
ATOM 644 O O . LYS A 1 83 ? 4.515 5.063 3.424 1.00 97.31 83 LYS A O 1
ATOM 649 N N . LEU A 1 84 ? 3.154 3.394 4.053 1.00 97.62 84 LEU A N 1
ATOM 650 C CA . LEU A 1 84 ? 3.363 2.586 2.850 1.00 97.62 84 LEU A CA 1
ATOM 651 C C . LEU A 1 84 ? 2.973 3.341 1.571 1.00 97.62 84 LEU A C 1
ATOM 653 O O . LEU A 1 84 ? 3.672 3.248 0.566 1.00 97.62 84 LEU A O 1
ATOM 657 N N . VAL A 1 85 ? 1.869 4.089 1.601 1.00 97.62 85 VAL A N 1
ATOM 658 C CA . VAL A 1 85 ? 1.419 4.901 0.462 1.00 97.62 85 VAL A CA 1
ATOM 659 C C . VAL A 1 85 ? 2.432 6.001 0.141 1.00 97.62 85 VAL A C 1
ATOM 661 O O . VAL A 1 85 ? 2.772 6.178 -1.028 1.00 97.62 85 VAL A O 1
ATOM 664 N N . LEU A 1 86 ? 2.951 6.700 1.153 1.00 96.69 86 LEU A N 1
ATOM 665 C CA . LEU A 1 86 ? 3.963 7.748 0.972 1.00 96.69 86 LEU A CA 1
ATOM 666 C C . LEU A 1 86 ? 5.288 7.188 0.432 1.00 96.69 86 LEU A C 1
ATOM 668 O O . LEU A 1 86 ? 5.846 7.730 -0.527 1.00 96.69 86 LEU A O 1
ATOM 672 N N . ASP A 1 87 ? 5.758 6.079 1.002 1.00 96.88 87 ASP A N 1
ATOM 673 C CA . ASP A 1 87 ? 6.982 5.402 0.566 1.00 96.88 87 ASP A CA 1
ATOM 674 C C . ASP A 1 87 ? 6.842 4.917 -0.891 1.00 96.88 87 ASP A C 1
ATOM 676 O O . ASP A 1 87 ? 7.730 5.135 -1.720 1.00 96.88 87 ASP A O 1
ATOM 680 N N . ASN A 1 88 ? 5.689 4.336 -1.245 1.00 96.88 88 ASN A N 1
ATOM 681 C CA . ASN A 1 88 ? 5.401 3.911 -2.615 1.00 96.88 88 ASN A CA 1
ATOM 682 C C . ASN A 1 88 ? 5.318 5.092 -3.586 1.00 96.88 88 ASN A C 1
ATOM 684 O O . ASN A 1 88 ? 5.861 4.998 -4.684 1.00 96.88 88 ASN A O 1
ATOM 688 N N . SER A 1 89 ? 4.671 6.198 -3.203 1.00 96.25 89 SER A N 1
ATOM 689 C CA . SER A 1 89 ? 4.601 7.410 -4.033 1.00 96.25 89 SER A CA 1
ATOM 690 C C . SER A 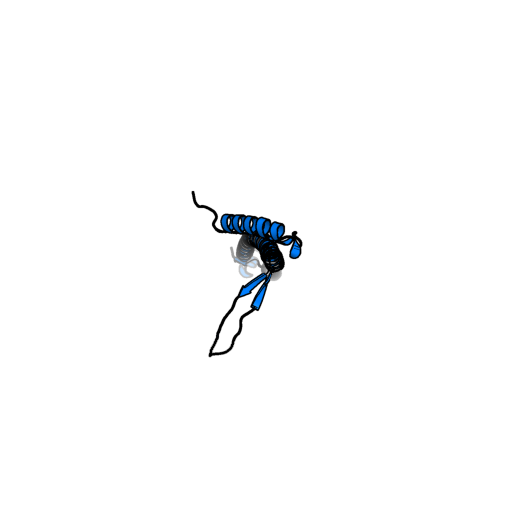1 89 ? 6.000 7.922 -4.370 1.00 96.25 89 SER A C 1
ATOM 692 O O . SER A 1 89 ? 6.311 8.154 -5.533 1.00 96.25 89 SER A O 1
ATOM 694 N N . THR A 1 90 ? 6.876 7.989 -3.366 1.00 94.81 90 THR A N 1
ATOM 695 C CA . THR A 1 90 ? 8.275 8.402 -3.547 1.00 94.81 90 THR A CA 1
ATOM 696 C C . THR A 1 90 ? 9.019 7.457 -4.496 1.00 94.81 90 THR A C 1
ATOM 698 O O . THR A 1 90 ? 9.809 7.890 -5.335 1.00 94.81 90 THR A O 1
ATOM 701 N N . SER A 1 91 ? 8.764 6.148 -4.394 1.00 96.38 91 SER A N 1
ATOM 702 C CA . SER A 1 91 ? 9.356 5.156 -5.296 1.00 96.38 91 SER A CA 1
ATOM 703 C C . SER A 1 91 ? 8.902 5.347 -6.747 1.00 96.38 91 SER A C 1
ATOM 705 O O . SER A 1 91 ? 9.729 5.274 -7.660 1.00 96.38 91 SER A O 1
ATOM 707 N N . TRP A 1 92 ? 7.617 5.642 -6.964 1.00 97.25 92 TRP A N 1
ATOM 708 C CA . TRP A 1 92 ? 7.073 5.924 -8.292 1.00 97.25 92 TRP A CA 1
ATOM 709 C C . TRP A 1 92 ? 7.695 7.165 -8.922 1.00 97.25 92 TRP A C 1
ATOM 711 O O . TRP A 1 92 ? 8.093 7.092 -10.083 1.00 97.25 92 TRP A O 1
ATOM 721 N N . ASP A 1 93 ? 7.859 8.254 -8.170 1.00 97.06 93 ASP A N 1
ATOM 722 C CA . ASP A 1 93 ? 8.490 9.480 -8.676 1.00 97.06 93 ASP A CA 1
ATOM 723 C C . ASP A 1 93 ? 9.909 9.202 -9.196 1.00 97.06 93 ASP A C 1
ATOM 725 O O . ASP A 1 93 ? 10.254 9.550 -10.327 1.00 97.06 93 ASP A O 1
ATOM 729 N N . VAL A 1 94 ? 10.709 8.458 -8.425 1.00 97.50 94 VAL A N 1
ATOM 730 C CA . VAL A 1 94 ? 12.066 8.053 -8.829 1.00 97.50 94 VAL A CA 1
ATOM 731 C C . VAL A 1 94 ? 12.053 7.168 -10.080 1.00 97.50 94 VAL A C 1
ATOM 733 O O . VAL A 1 94 ? 12.938 7.279 -10.935 1.00 97.50 94 VAL A O 1
ATOM 736 N N . LEU A 1 95 ? 11.082 6.258 -10.203 1.00 97.75 95 LEU A N 1
ATOM 737 C CA . LEU A 1 95 ? 10.947 5.409 -11.389 1.00 97.75 95 LEU A CA 1
ATOM 738 C C . LEU A 1 95 ? 10.563 6.222 -12.626 1.00 97.75 95 LEU A C 1
ATOM 740 O O . LEU A 1 95 ? 11.134 5.989 -13.693 1.00 97.75 95 LEU A O 1
ATOM 744 N N . TYR A 1 96 ? 9.664 7.195 -12.486 1.00 97.75 96 TYR A N 1
ATOM 745 C CA . TYR A 1 96 ? 9.282 8.091 -13.575 1.00 97.75 96 TYR A CA 1
ATOM 746 C C . TYR A 1 96 ? 10.455 8.945 -14.054 1.00 97.75 96 TYR A C 1
ATOM 748 O O . TYR A 1 96 ? 10.671 9.051 -15.261 1.00 97.75 96 TYR A O 1
ATOM 756 N N . GLU A 1 97 ? 11.263 9.495 -13.146 1.00 98.12 97 GLU A N 1
ATOM 757 C CA . GLU A 1 97 ? 12.461 10.252 -13.526 1.00 98.12 97 GLU A CA 1
ATOM 758 C C . GLU A 1 97 ? 13.464 9.391 -14.300 1.00 98.12 97 GLU A C 1
ATOM 760 O O . GLU A 1 97 ? 13.991 9.811 -15.336 1.00 98.12 97 GLU A O 1
ATOM 765 N N . LYS A 1 98 ? 13.704 8.158 -13.835 1.00 98.19 98 LYS A N 1
ATOM 766 C CA . LYS A 1 98 ? 14.583 7.205 -14.528 1.00 98.19 98 LYS A CA 1
ATOM 767 C C . LYS A 1 98 ? 14.046 6.835 -15.904 1.00 98.19 98 LYS A C 1
ATOM 769 O O . LYS A 1 98 ? 14.831 6.760 -16.849 1.00 98.19 98 LYS A O 1
ATOM 774 N N . LEU A 1 99 ? 12.736 6.622 -16.021 1.00 98.31 99 LEU A N 1
ATOM 775 C CA . LEU A 1 99 ? 12.087 6.320 -17.292 1.00 98.31 99 LEU A CA 1
ATOM 776 C C . LEU A 1 99 ? 12.243 7.487 -18.270 1.00 98.31 99 LEU A C 1
ATOM 778 O O . LEU A 1 99 ? 12.760 7.289 -19.365 1.00 98.31 99 LEU A O 1
ATOM 782 N N . ALA A 1 100 ? 11.916 8.708 -17.847 1.00 98.19 100 ALA A N 1
ATOM 783 C CA . ALA A 1 100 ? 12.047 9.899 -18.683 1.00 98.19 100 ALA A CA 1
ATOM 784 C C . ALA A 1 100 ? 13.503 10.144 -19.126 1.00 98.19 100 ALA A C 1
ATOM 786 O O . ALA A 1 100 ? 13.764 10.533 -20.268 1.00 98.19 100 ALA A O 1
ATOM 787 N N . ALA A 1 101 ? 14.477 9.899 -18.242 1.00 98.38 101 ALA A N 1
ATOM 788 C CA . ALA A 1 101 ? 15.894 9.990 -18.581 1.00 98.38 101 ALA A CA 1
ATOM 789 C C . ALA A 1 101 ? 16.314 8.920 -19.604 1.00 98.38 101 ALA A C 1
ATOM 791 O O . ALA A 1 101 ? 17.051 9.229 -20.546 1.00 98.38 101 ALA A O 1
ATOM 792 N N . ALA A 1 102 ? 15.833 7.684 -19.449 1.00 98.50 102 ALA A N 1
ATOM 793 C CA . ALA A 1 102 ? 16.093 6.596 -20.386 1.00 98.50 102 ALA A CA 1
ATOM 794 C C . ALA A 1 102 ? 15.468 6.871 -21.762 1.00 98.50 102 ALA A C 1
ATOM 796 O O . ALA A 1 102 ? 16.157 6.751 -22.772 1.00 98.50 102 ALA A O 1
ATOM 797 N N . GLU A 1 103 ? 14.213 7.320 -21.810 1.00 98.44 103 GLU A N 1
ATOM 798 C CA . GLU A 1 103 ? 13.521 7.706 -23.046 1.00 98.44 103 GLU A CA 1
ATOM 799 C C . GLU A 1 103 ? 14.253 8.839 -23.769 1.00 98.44 103 GLU A C 1
ATOM 801 O O . GLU A 1 103 ? 14.506 8.754 -24.972 1.00 98.44 103 GLU A O 1
ATOM 806 N N . ARG A 1 104 ? 14.690 9.870 -23.032 1.00 98.31 104 ARG A N 1
ATOM 807 C CA . ARG A 1 104 ? 15.503 10.955 -23.597 1.00 98.31 104 ARG A CA 1
ATOM 808 C C . ARG A 1 104 ? 16.812 10.431 -24.183 1.00 98.31 104 ARG A C 1
ATOM 810 O O . ARG A 1 104 ? 17.206 10.856 -25.267 1.00 98.31 104 ARG A O 1
ATOM 817 N N . ARG A 1 105 ? 17.486 9.511 -23.485 1.00 98.06 105 ARG A N 1
ATOM 818 C CA . ARG A 1 105 ? 18.736 8.914 -23.964 1.00 98.06 105 ARG A CA 1
ATOM 819 C C . ARG A 1 105 ? 18.521 8.062 -25.214 1.00 98.06 105 ARG A C 1
ATOM 821 O O . ARG A 1 105 ? 19.349 8.115 -26.117 1.00 98.06 105 ARG A O 1
ATOM 828 N N . ILE A 1 106 ? 17.430 7.304 -25.282 1.00 96.94 106 ILE A N 1
ATOM 829 C CA . ILE A 1 106 ? 17.060 6.529 -26.472 1.00 96.94 106 ILE A CA 1
ATOM 830 C C . ILE A 1 106 ? 16.825 7.474 -27.651 1.00 96.94 106 ILE A C 1
ATOM 832 O O . ILE A 1 106 ? 17.461 7.302 -28.687 1.00 96.94 106 ILE A O 1
ATOM 836 N N . ALA A 1 107 ? 16.025 8.528 -27.469 1.00 96.62 107 ALA A N 1
ATOM 837 C CA . ALA A 1 107 ? 15.766 9.511 -28.519 1.00 96.62 107 ALA A CA 1
ATOM 838 C C . ALA A 1 107 ? 17.055 10.189 -29.023 1.00 96.62 107 ALA A C 1
ATOM 840 O O . ALA A 1 107 ? 17.236 10.377 -30.226 1.00 96.62 107 ALA A O 1
ATOM 841 N N . GLU A 1 108 ? 17.985 10.521 -28.121 1.00 96.44 108 GLU A N 1
ATOM 842 C CA . GLU A 1 108 ? 19.303 11.051 -28.490 1.00 96.44 108 GLU A CA 1
ATOM 843 C C . GLU A 1 108 ? 20.098 10.048 -29.341 1.00 96.44 108 GLU A C 1
ATOM 845 O O . GLU A 1 108 ? 20.663 10.419 -30.371 1.00 96.44 108 GLU A O 1
ATOM 850 N N . LEU A 1 109 ? 20.127 8.773 -28.936 1.00 95.44 109 LEU A N 1
ATOM 851 C CA . LEU A 1 109 ? 20.827 7.713 -29.661 1.00 95.44 109 LEU A CA 1
ATOM 852 C C . LEU A 1 109 ? 20.214 7.464 -31.046 1.00 95.44 109 LEU A C 1
ATOM 854 O O . LEU A 1 109 ? 20.963 7.365 -32.016 1.00 95.44 109 LEU A O 1
ATOM 858 N N . GLU A 1 110 ? 18.887 7.440 -31.160 1.00 93.44 110 GLU A N 1
ATOM 859 C CA . GLU A 1 110 ? 18.150 7.274 -32.425 1.00 93.44 110 GLU A CA 1
ATOM 860 C C . GLU A 1 110 ? 18.285 8.484 -33.369 1.00 93.44 110 GLU A C 1
ATOM 862 O O . GLU A 1 110 ? 18.118 8.381 -34.595 1.00 93.44 110 GLU A O 1
ATOM 867 N N . ALA A 1 111 ? 18.603 9.657 -32.818 1.00 94.38 111 ALA A N 1
ATOM 868 C CA . ALA A 1 111 ? 18.881 10.863 -33.588 1.00 94.38 111 ALA A CA 1
ATOM 869 C C . ALA A 1 111 ? 20.322 10.923 -34.124 1.00 94.38 111 ALA A C 1
ATOM 871 O O . ALA A 1 111 ? 20.602 11.755 -34.995 1.00 94.38 111 ALA A O 1
ATOM 872 N N . ARG A 1 112 ? 21.237 10.059 -33.654 1.00 95.81 112 ARG A N 1
ATOM 873 C CA . ARG A 1 112 ? 22.651 10.098 -34.055 1.00 95.81 112 ARG A CA 1
ATOM 874 C C . ARG A 1 112 ? 22.802 9.925 -35.559 1.00 95.81 112 ARG A C 1
ATOM 876 O O . ARG A 1 112 ? 22.311 8.973 -36.167 1.00 95.81 112 ARG A O 1
ATOM 883 N N . ALA A 1 113 ? 23.565 10.840 -36.139 1.00 94.19 113 ALA A N 1
ATOM 884 C CA . ALA A 1 113 ? 23.981 10.775 -37.522 1.00 94.19 113 ALA A CA 1
ATOM 885 C C . ALA A 1 113 ? 25.480 11.048 -37.629 1.00 94.19 113 ALA A C 1
ATOM 887 O O . ALA A 1 113 ? 26.017 11.884 -36.904 1.00 94.19 113 ALA A O 1
ATOM 888 N N . VAL A 1 114 ? 26.135 10.365 -38.559 1.00 93.31 114 VAL A N 1
ATOM 889 C CA . VAL A 1 114 ? 27.497 10.664 -38.989 1.00 93.31 114 VAL A CA 1
ATOM 890 C C . VAL A 1 114 ? 27.452 11.237 -40.398 1.00 93.31 114 VAL A C 1
ATOM 892 O O . VAL A 1 114 ? 26.661 10.807 -41.239 1.00 93.31 114 VAL A O 1
ATOM 895 N N . VAL A 1 115 ? 28.289 12.236 -40.640 1.00 93.50 115 VAL A N 1
ATOM 896 C CA . VAL A 1 115 ? 28.476 12.826 -41.961 1.00 93.50 115 VAL A CA 1
ATOM 897 C C . VAL A 1 115 ? 29.746 12.223 -42.538 1.00 93.50 115 VAL A C 1
ATOM 899 O O . VAL A 1 115 ? 30.824 12.398 -41.972 1.00 93.50 115 VAL A O 1
ATOM 902 N N . VAL A 1 116 ? 29.612 11.481 -43.634 1.00 90.38 116 VAL A N 1
ATOM 903 C CA . VAL A 1 116 ? 30.742 10.855 -44.326 1.00 90.38 116 VAL A CA 1
ATOM 904 C C . VAL A 1 116 ? 30.632 11.218 -45.791 1.00 90.38 116 VAL A C 1
ATOM 906 O O . VAL A 1 116 ? 29.598 10.981 -46.415 1.00 90.38 116 VAL A O 1
ATOM 909 N N . LYS A 1 117 ? 31.706 11.779 -46.346 1.00 89.94 117 LYS A N 1
ATOM 910 C CA . LYS A 1 117 ? 31.762 12.061 -47.775 1.00 89.94 117 LYS A CA 1
ATOM 911 C C . LYS A 1 117 ? 31.702 10.745 -48.541 1.00 89.94 117 LYS A C 1
ATOM 913 O O . LYS A 1 117 ? 32.530 9.867 -48.320 1.00 89.94 117 LYS A O 1
ATOM 918 N N . GLN A 1 118 ? 30.694 10.626 -49.393 1.00 90.81 118 GLN A N 1
ATOM 919 C CA . GLN A 1 118 ? 30.506 9.483 -50.270 1.00 90.81 118 GLN A CA 1
ATOM 920 C C . GLN A 1 118 ? 30.992 9.900 -51.650 1.00 90.81 118 GLN A C 1
ATOM 922 O O . GLN A 1 118 ? 30.643 10.986 -52.114 1.00 90.81 118 GLN A O 1
ATOM 927 N N . PHE A 1 119 ? 31.795 9.057 -52.284 1.00 91.81 119 PHE A N 1
ATOM 928 C CA . PHE A 1 119 ? 32.166 9.256 -53.679 1.00 91.81 119 PHE A CA 1
ATOM 929 C C . PHE A 1 119 ? 31.443 8.233 -54.542 1.00 91.81 119 PHE A C 1
ATOM 931 O O . PHE A 1 119 ? 31.198 7.112 -54.090 1.00 91.81 119 PHE A O 1
ATOM 938 N N . ASP A 1 120 ? 31.080 8.636 -55.754 1.00 92.25 120 ASP A N 1
ATOM 939 C CA . ASP A 1 120 ? 30.643 7.713 -56.795 1.00 92.25 120 ASP A CA 1
ATOM 940 C C . ASP A 1 120 ? 31.837 7.211 -57.627 1.00 92.25 120 ASP A C 1
ATOM 942 O O . ASP A 1 120 ? 32.946 7.758 -57.568 1.00 92.25 120 ASP A O 1
ATOM 946 N N . ASP A 1 121 ? 31.610 6.149 -58.403 1.00 92.44 121 ASP A N 1
ATOM 947 C CA . ASP A 1 121 ? 32.635 5.549 -59.265 1.00 92.44 121 ASP A CA 1
ATOM 948 C C . ASP A 1 121 ? 33.271 6.577 -60.211 1.00 92.44 121 ASP A C 1
ATOM 950 O O . ASP A 1 121 ? 34.485 6.571 -60.428 1.00 92.44 121 ASP A O 1
ATOM 954 N N . PHE A 1 122 ? 32.463 7.497 -60.749 1.00 93.12 122 PHE A N 1
ATOM 955 C CA . PHE A 1 122 ? 32.922 8.516 -61.685 1.00 93.12 122 PHE A CA 1
ATOM 956 C C . PHE A 1 122 ? 33.925 9.460 -61.015 1.00 93.12 122 PHE A C 1
ATOM 958 O O . PHE A 1 122 ? 35.015 9.674 -61.546 1.00 93.12 122 PHE A O 1
ATOM 965 N N . GLN A 1 123 ? 33.608 9.979 -59.831 1.00 93.50 123 GLN A N 1
ATOM 966 C CA . GLN A 1 123 ? 34.480 10.868 -59.066 1.00 93.50 123 GLN A CA 1
ATOM 967 C C . GLN A 1 123 ? 35.819 10.205 -58.733 1.00 93.50 123 GLN A C 1
ATOM 969 O O . GLN A 1 123 ? 36.865 10.837 -58.875 1.00 93.50 123 GLN A O 1
ATOM 974 N N . ILE A 1 124 ? 35.803 8.932 -58.329 1.00 93.31 124 ILE A N 1
ATOM 975 C CA . ILE A 1 124 ? 37.018 8.206 -57.934 1.00 93.31 124 ILE A CA 1
ATOM 976 C C . ILE A 1 124 ? 37.959 8.025 -59.129 1.00 93.31 124 ILE A C 1
ATOM 978 O O . ILE A 1 124 ? 39.158 8.294 -59.017 1.00 93.31 124 ILE A O 1
ATOM 982 N N . VAL A 1 125 ? 37.422 7.632 -60.288 1.00 94.06 125 VAL A N 1
ATOM 983 C CA . VAL A 1 125 ? 38.215 7.484 -61.519 1.00 94.06 125 VAL A CA 1
ATOM 984 C C . VAL A 1 125 ? 38.786 8.834 -61.974 1.00 94.06 125 VAL A C 1
ATOM 986 O O . VAL A 1 125 ? 39.952 8.920 -62.357 1.00 94.06 125 VAL A O 1
ATOM 989 N N . HIS A 1 126 ? 38.021 9.923 -61.850 1.00 91.75 126 HIS A N 1
ATOM 990 C CA . HIS A 1 126 ? 38.475 11.268 -62.233 1.00 91.75 126 HIS A CA 1
ATOM 991 C C . HIS A 1 126 ? 39.533 11.859 -61.290 1.00 91.75 126 HIS A C 1
ATOM 993 O O . HIS A 1 126 ? 40.249 12.781 -61.680 1.00 91.75 126 HIS A O 1
ATOM 999 N N . TYR A 1 127 ? 39.692 11.305 -60.087 1.00 91.94 127 TYR A N 1
ATOM 1000 C CA . TYR A 1 127 ? 40.811 11.613 -59.192 1.00 91.94 127 TYR A CA 1
ATOM 1001 C C . TYR A 1 127 ? 42.065 10.766 -59.453 1.00 91.94 127 TYR A C 1
ATOM 1003 O O . TYR A 1 127 ? 43.018 10.828 -58.678 1.00 91.94 127 TYR A O 1
ATOM 1011 N N . GLY A 1 128 ? 42.101 10.014 -60.557 1.00 89.75 128 GLY A N 1
ATOM 1012 C CA . GLY A 1 128 ? 43.257 9.215 -60.966 1.00 89.75 128 GLY A CA 1
ATOM 1013 C C . GLY A 1 128 ? 43.239 7.775 -60.451 1.00 89.75 128 GLY A C 1
ATOM 1014 O O . GLY A 1 128 ? 44.251 7.084 -60.567 1.00 89.75 128 GLY A O 1
ATOM 1015 N N . GLY A 1 129 ? 42.117 7.310 -59.890 1.00 91.38 129 GLY A N 1
ATOM 1016 C CA . GLY A 1 129 ? 41.903 5.897 -59.580 1.00 91.38 129 GLY A CA 1
ATOM 1017 C C . GLY A 1 129 ? 41.644 5.065 -60.840 1.00 91.38 129 GLY A C 1
ATOM 1018 O O . GLY A 1 129 ? 41.070 5.552 -61.811 1.00 91.38 129 GLY A O 1
ATOM 1019 N N . SER A 1 130 ? 42.040 3.791 -60.832 1.00 94.12 130 SER A N 1
ATOM 1020 C CA . SER A 1 130 ? 41.604 2.842 -61.864 1.00 94.12 130 SER A CA 1
ATOM 1021 C C . SER A 1 130 ? 40.143 2.431 -61.649 1.00 94.12 130 SER A C 1
ATOM 1023 O O . SER A 1 130 ? 39.609 2.557 -60.546 1.00 94.12 130 SER A O 1
ATOM 1025 N N . GLU A 1 131 ? 39.499 1.879 -62.681 1.00 92.19 131 GLU A N 1
ATOM 1026 C CA . GLU A 1 131 ? 38.145 1.317 -62.553 1.00 92.19 131 GLU A CA 1
ATOM 1027 C C . GLU A 1 131 ? 38.069 0.222 -61.475 1.00 92.19 131 GLU A C 1
ATOM 1029 O O . GLU A 1 131 ? 37.117 0.173 -60.697 1.00 92.19 131 GLU A O 1
ATOM 1034 N N . ASP A 1 132 ? 39.092 -0.632 -61.386 1.00 94.06 132 ASP A N 1
ATOM 1035 C CA . ASP A 1 132 ? 39.157 -1.687 -60.369 1.00 94.06 132 ASP A CA 1
ATOM 1036 C C . ASP A 1 132 ? 39.333 -1.115 -58.956 1.00 94.06 132 ASP A C 1
ATOM 1038 O O . ASP A 1 132 ? 38.748 -1.623 -57.998 1.00 94.06 132 ASP A O 1
ATOM 1042 N N . TYR A 1 133 ? 40.092 -0.023 -58.821 1.00 94.12 133 TYR A N 1
ATOM 1043 C CA . TYR A 1 133 ? 40.219 0.690 -57.554 1.00 94.12 133 TYR A CA 1
ATOM 1044 C C . TYR A 1 133 ? 38.887 1.327 -57.130 1.00 94.12 133 TYR A C 1
ATOM 1046 O O . TYR A 1 133 ? 38.512 1.220 -55.962 1.00 94.12 133 TYR A O 1
ATOM 1054 N N . ALA A 1 134 ? 38.151 1.938 -58.067 1.00 94.62 134 ALA A N 1
ATOM 1055 C CA . ALA A 1 134 ? 36.846 2.545 -57.799 1.00 94.62 134 ALA A CA 1
ATOM 1056 C C . ALA A 1 134 ? 35.834 1.519 -57.264 1.00 94.62 134 ALA A C 1
ATOM 1058 O O . ALA A 1 134 ? 35.256 1.735 -56.199 1.00 94.62 134 ALA A O 1
ATOM 1059 N N . LYS A 1 135 ? 35.731 0.345 -57.902 1.00 94.31 135 LYS A N 1
ATOM 1060 C CA . LYS A 1 135 ? 34.866 -0.755 -57.432 1.00 94.31 135 LYS A CA 1
ATOM 1061 C C . LYS A 1 135 ? 35.204 -1.191 -56.005 1.00 94.31 135 LYS A C 1
ATOM 1063 O O . LYS A 1 135 ? 34.319 -1.268 -55.156 1.00 94.31 135 LYS A O 1
ATOM 1068 N N . GLY A 1 136 ? 36.489 -1.415 -55.714 1.00 95.00 136 GLY A N 1
ATOM 1069 C CA . GLY A 1 136 ? 36.933 -1.789 -54.368 1.00 95.00 136 GLY A CA 1
ATOM 1070 C C . GLY A 1 136 ? 36.654 -0.706 -53.316 1.00 95.00 136 GLY A C 1
ATOM 1071 O O . GLY A 1 136 ? 36.314 -1.019 -52.171 1.00 95.00 136 GLY A O 1
ATOM 1072 N N . TYR A 1 137 ? 36.749 0.571 -53.697 1.00 94.50 137 TYR A N 1
ATOM 1073 C CA . TYR A 1 137 ? 36.394 1.696 -52.831 1.00 94.50 137 TYR A CA 1
ATOM 1074 C C . TYR A 1 137 ? 34.890 1.721 -52.527 1.00 94.50 137 TYR A C 1
ATOM 1076 O O . TYR A 1 137 ? 34.511 1.851 -51.362 1.00 94.50 137 TYR A O 1
ATOM 1084 N N . ILE A 1 138 ? 34.033 1.543 -53.539 1.00 94.44 138 ILE A N 1
ATOM 1085 C CA . ILE A 1 138 ? 32.576 1.470 -53.358 1.00 94.44 138 ILE A CA 1
ATOM 1086 C C . ILE A 1 138 ? 32.175 0.275 -52.490 1.00 94.44 138 ILE A C 1
ATOM 1088 O O . ILE A 1 138 ? 31.327 0.420 -51.606 1.00 94.44 138 ILE A O 1
ATOM 1092 N N . ASP A 1 139 ? 32.811 -0.883 -52.660 1.00 95.25 139 ASP A N 1
ATOM 1093 C CA . ASP A 1 139 ? 32.572 -2.046 -51.800 1.00 95.25 139 ASP A CA 1
ATOM 1094 C C . ASP A 1 139 ? 32.913 -1.749 -50.334 1.00 95.25 139 ASP A C 1
ATOM 1096 O O . ASP A 1 139 ? 32.129 -2.053 -49.429 1.00 95.25 139 ASP A O 1
ATOM 1100 N N . CYS A 1 140 ? 34.049 -1.091 -50.084 1.00 93.75 140 CYS A N 1
ATOM 1101 C CA . CYS A 1 140 ? 34.426 -0.637 -48.746 1.00 93.75 140 CYS A CA 1
ATOM 1102 C C . CYS A 1 140 ? 33.401 0.362 -48.180 1.00 93.75 140 CYS A C 1
ATOM 1104 O O . CYS A 1 140 ? 32.951 0.203 -47.042 1.00 93.75 140 CYS A O 1
ATOM 1106 N N . GLN A 1 141 ? 32.975 1.331 -49.000 1.00 94.19 141 GLN A N 1
ATOM 1107 C CA . GLN A 1 141 ? 31.952 2.322 -48.673 1.00 94.19 141 GLN A CA 1
ATOM 1108 C C . GLN A 1 141 ? 30.632 1.686 -48.242 1.00 94.19 141 GLN A C 1
ATOM 1110 O O . GLN A 1 141 ? 30.093 1.986 -47.174 1.00 94.19 141 GLN A O 1
ATOM 1115 N N . ASN A 1 142 ? 30.157 0.718 -49.013 1.00 93.31 142 ASN A N 1
ATOM 1116 C CA . ASN A 1 142 ? 28.956 -0.037 -48.692 1.00 93.31 142 ASN A CA 1
ATOM 1117 C C . ASN A 1 142 ? 29.117 -0.872 -47.416 1.00 93.31 142 ASN A C 1
ATOM 1119 O O . ASN A 1 142 ? 28.179 -0.967 -46.620 1.00 93.31 142 ASN A O 1
ATOM 1123 N N . ASN A 1 143 ? 30.291 -1.464 -47.191 1.00 95.38 143 ASN A N 1
ATOM 1124 C CA . ASN A 1 143 ? 30.548 -2.292 -46.015 1.00 95.38 143 ASN A CA 1
ATOM 1125 C C . ASN A 1 143 ? 30.557 -1.478 -44.720 1.00 95.38 143 ASN A C 1
ATOM 1127 O O . ASN A 1 143 ? 29.881 -1.866 -43.762 1.00 95.38 143 ASN A O 1
ATOM 1131 N N . TYR A 1 144 ? 31.250 -0.335 -44.674 1.00 93.50 144 TYR A N 1
ATOM 1132 C CA . TYR A 1 144 ? 31.210 0.490 -43.467 1.00 93.50 144 TYR A CA 1
ATOM 1133 C C . TYR A 1 144 ? 29.826 1.128 -43.265 1.00 93.50 144 TYR A C 1
ATOM 1135 O O . TYR A 1 144 ? 29.369 1.206 -42.128 1.00 93.50 144 TYR A O 1
ATOM 1143 N N . ASN A 1 145 ? 29.096 1.492 -44.330 1.00 93.88 145 ASN A N 1
ATOM 1144 C CA . ASN A 1 145 ? 27.723 2.004 -44.209 1.00 93.88 145 ASN A CA 1
ATOM 1145 C C . ASN A 1 145 ? 26.773 0.967 -43.592 1.00 93.88 145 ASN A C 1
ATOM 1147 O O . ASN A 1 145 ? 25.973 1.309 -42.720 1.00 93.88 145 ASN A O 1
ATOM 1151 N N . LYS A 1 146 ? 26.895 -0.312 -43.976 1.00 94.31 146 LYS A N 1
ATOM 1152 C CA . LYS A 1 146 ? 26.149 -1.414 -43.344 1.00 94.31 146 LYS A CA 1
ATOM 1153 C C . LYS A 1 146 ? 26.480 -1.542 -41.859 1.00 94.31 146 LYS A C 1
ATOM 1155 O O . LYS A 1 146 ? 25.569 -1.704 -41.053 1.00 94.31 146 LYS A O 1
ATOM 1160 N N . ALA A 1 147 ? 27.758 -1.442 -41.491 1.00 95.19 147 ALA A N 1
ATOM 1161 C CA . ALA A 1 147 ? 28.180 -1.508 -40.092 1.00 95.19 147 ALA A CA 1
ATOM 1162 C C . ALA A 1 147 ? 27.636 -0.327 -39.264 1.00 95.19 147 ALA A C 1
ATOM 1164 O O . ALA A 1 147 ? 27.162 -0.522 -38.147 1.00 95.19 147 ALA A O 1
ATOM 1165 N N . ILE A 1 148 ?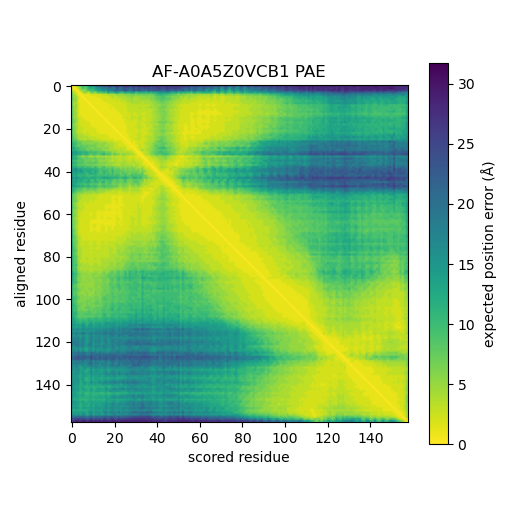 27.643 0.887 -39.824 1.00 93.81 148 ILE A N 1
ATOM 1166 C CA . ILE A 1 148 ? 27.100 2.090 -39.174 1.00 93.81 148 ILE A CA 1
ATOM 1167 C C . ILE A 1 148 ? 25.576 1.979 -39.002 1.00 93.81 148 ILE A C 1
ATOM 1169 O O . ILE A 1 148 ? 25.058 2.267 -37.922 1.00 93.81 148 ILE A O 1
ATOM 1173 N N . ALA A 1 149 ? 24.865 1.497 -40.025 1.00 92.12 149 ALA A N 1
ATOM 1174 C CA . ALA A 1 149 ? 23.425 1.263 -39.953 1.00 92.12 149 ALA A CA 1
ATOM 1175 C C . ALA A 1 149 ? 23.065 0.168 -38.934 1.00 92.12 149 ALA A C 1
ATOM 1177 O O . ALA A 1 149 ? 22.123 0.337 -38.162 1.00 92.12 149 ALA A O 1
ATOM 1178 N N . ALA A 1 150 ? 23.839 -0.922 -38.871 1.00 94.06 150 ALA A N 1
ATOM 1179 C CA . ALA A 1 150 ? 23.671 -1.975 -37.866 1.00 94.06 150 ALA A CA 1
ATOM 1180 C C . ALA A 1 150 ? 23.894 -1.464 -36.431 1.00 94.06 150 ALA A C 1
ATOM 1182 O O . ALA A 1 150 ? 23.303 -1.990 -35.492 1.00 94.06 150 ALA A O 1
ATOM 1183 N N . ALA A 1 151 ? 24.694 -0.408 -36.260 1.00 93.44 151 ALA A N 1
ATOM 1184 C CA . ALA A 1 151 ? 24.868 0.291 -34.990 1.00 93.44 151 ALA A CA 1
ATOM 1185 C C . ALA A 1 151 ? 23.741 1.303 -34.674 1.00 93.44 151 ALA A C 1
ATOM 1187 O O . ALA A 1 151 ? 23.835 2.021 -33.678 1.00 93.44 151 ALA A O 1
ATOM 1188 N N . GLY A 1 152 ? 22.697 1.393 -35.509 1.00 92.88 152 GLY A N 1
ATOM 1189 C CA . GLY A 1 152 ? 21.568 2.313 -35.332 1.00 92.88 152 GLY A CA 1
ATOM 1190 C C . GLY A 1 152 ? 21.890 3.778 -35.643 1.00 92.88 152 GLY A C 1
ATOM 1191 O O . GLY A 1 152 ? 21.138 4.667 -35.252 1.00 92.88 152 GLY A O 1
ATOM 1192 N N . ILE A 1 153 ? 23.005 4.054 -36.326 1.00 95.44 153 ILE A N 1
ATOM 1193 C CA . ILE A 1 153 ? 23.455 5.413 -36.645 1.00 95.44 153 ILE A CA 1
ATOM 1194 C C . ILE A 1 153 ? 23.085 5.741 -38.093 1.00 95.44 153 ILE A C 1
ATOM 1196 O O . ILE A 1 153 ? 23.293 4.946 -39.010 1.00 95.44 153 ILE A O 1
ATOM 1200 N N . LYS A 1 154 ? 22.567 6.948 -38.323 1.00 91.94 154 LYS A N 1
ATOM 1201 C CA .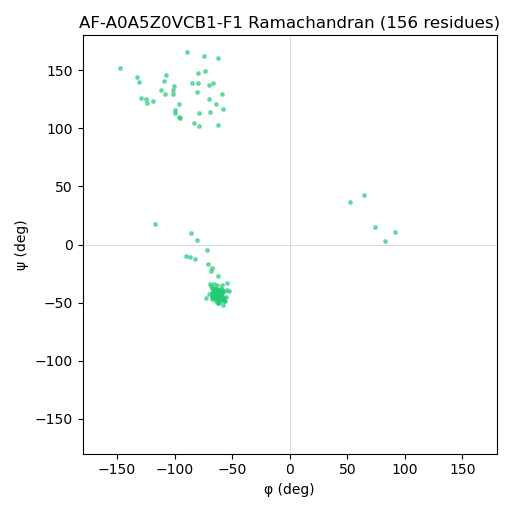 LYS A 1 154 ? 22.226 7.432 -39.669 1.00 91.94 154 LYS A CA 1
ATOM 1202 C C . LYS A 1 154 ? 23.486 7.919 -40.394 1.00 91.94 154 LYS A C 1
ATOM 1204 O O . LYS A 1 154 ? 24.302 8.615 -39.799 1.00 91.94 154 LYS A O 1
ATOM 1209 N N . VAL A 1 155 ? 23.631 7.625 -41.685 1.00 91.19 155 VAL A N 1
ATOM 1210 C CA . VAL A 1 155 ? 24.702 8.192 -42.527 1.00 91.19 155 VAL A CA 1
ATOM 1211 C C . VAL A 1 155 ? 24.123 9.318 -43.377 1.00 91.19 155 VAL A C 1
ATOM 1213 O O . VAL A 1 155 ? 23.094 9.140 -44.027 1.00 91.19 155 VAL A O 1
ATOM 1216 N N . LYS A 1 156 ? 24.773 10.482 -43.373 1.00 87.44 156 LYS A N 1
ATOM 1217 C CA . LYS A 1 156 ? 24.470 11.605 -44.268 1.00 87.44 156 LYS A CA 1
ATOM 1218 C C . LYS A 1 156 ? 25.628 11.794 -45.246 1.00 87.44 156 LYS A C 1
ATOM 1220 O O . LYS A 1 156 ? 26.783 11.813 -44.818 1.00 87.44 156 LYS A O 1
ATOM 1225 N N . GLY A 1 157 ? 25.313 11.948 -46.532 1.00 77.12 157 GLY A N 1
ATOM 1226 C CA . GLY A 1 157 ? 26.292 12.374 -47.534 1.00 77.12 157 GLY A CA 1
ATOM 1227 C C . GLY A 1 157 ? 26.737 13.814 -47.268 1.00 77.12 157 GLY A C 1
ATOM 1228 O O . GLY A 1 157 ? 25.906 14.642 -46.885 1.00 77.12 157 GLY A O 1
ATOM 1229 N N . ALA A 1 158 ? 28.037 14.074 -47.420 1.00 59.22 158 ALA A N 1
ATOM 1230 C CA . ALA A 1 158 ? 28.645 15.405 -47.360 1.00 59.22 158 ALA A CA 1
ATOM 1231 C C . ALA A 1 158 ? 28.830 15.991 -48.760 1.00 59.22 158 ALA A C 1
ATOM 1233 O O . ALA A 1 158 ? 29.284 15.219 -49.637 1.00 59.22 158 ALA A O 1
#

Solvent-accessible surface area (backbone atoms only — not comparable to full-atom values): 8775 Å² total; per-residue (Å²): 133,86,76,59,64,65,63,52,49,53,52,51,51,52,53,51,31,54,55,23,46,56,51,35,68,51,58,61,89,78,40,88,73,28,63,44,78,44,82,41,72,57,98,90,38,84,68,44,51,74,44,49,51,33,60,51,24,37,52,50,23,52,53,54,50,55,52,50,54,52,50,51,52,51,51,55,48,50,55,52,49,53,49,51,51,53,55,49,51,55,50,49,52,55,49,50,53,51,48,54,52,48,53,52,50,49,53,53,52,67,64,36,66,47,78,46,76,68,77,54,60,67,60,39,34,74,72,73,40,49,73,70,53,24,53,55,50,49,52,50,52,54,50,53,49,51,54,40,46,75,69,53,34,44,81,38,80,98

Organism: Salmonella enterica (NCBI:txid28901)

Nearest PDB structures (foldseek):
  6nr8-assembly1_4  TM=4.156E-01  e=6.421E-01  Homo sapiens
  5knb-assembly1_G  TM=1.993E-01  e=3.768E+00  Enterococcus hirae ATCC 9790

Foldseek 3Di:
DDDPPVVVVLVVLVVLLVVLVVLLVDDLVVDDCQWDWAWDADPNDTPIDIDGSNVVSVVSSVVSVVVSVVVVVVVVVVVVVVVVVVVVVVVVVVVVVVVVVVVVVVVVQLPAEDEDADDALVRCVVVVDDSVRSVVVVVVVVVVCVVCVVSNYHYDHD

Mean predicted aligned error: 8.76 Å